Protein AF-A0A967LX65-F1 (afdb_monomer)

Structure (mmCIF, N/CA/C/O backbone):
data_AF-A0A967LX65-F1
#
_entry.id   AF-A0A967LX65-F1
#
loop_
_atom_site.group_PDB
_atom_site.id
_atom_site.type_symbol
_atom_site.label_atom_id
_atom_site.label_alt_id
_atom_site.label_comp_id
_atom_site.label_asym_id
_atom_site.label_entity_id
_atom_site.label_seq_id
_atom_site.pdbx_PDB_ins_code
_atom_site.Cartn_x
_atom_site.Cartn_y
_atom_site.Cartn_z
_atom_site.occupancy
_atom_site.B_iso_or_equiv
_atom_site.auth_seq_id
_atom_site.auth_comp_id
_atom_site.auth_asym_id
_atom_site.auth_atom_id
_atom_site.pdbx_PDB_model_num
ATOM 1 N N . THR A 1 1 ? 10.937 6.904 -36.378 1.00 57.66 1 THR A N 1
ATOM 2 C CA . THR A 1 1 ? 11.010 5.973 -35.237 1.00 57.66 1 THR A CA 1
ATOM 3 C C . THR A 1 1 ? 11.243 4.592 -35.809 1.00 57.66 1 THR A C 1
ATOM 5 O O . THR A 1 1 ? 10.641 4.292 -36.833 1.00 57.66 1 THR A O 1
ATOM 8 N N . GLY A 1 2 ? 12.207 3.840 -35.273 1.00 68.00 2 GLY A N 1
ATOM 9 C CA . GLY A 1 2 ? 12.427 2.443 -35.669 1.00 68.00 2 GLY A CA 1
ATOM 10 C C . GLY A 1 2 ? 11.406 1.526 -34.999 1.00 68.00 2 GLY A C 1
ATOM 11 O O . GLY A 1 2 ? 10.726 1.961 -34.068 1.00 68.00 2 GLY A O 1
ATOM 12 N N . ASP A 1 3 ? 11.298 0.292 -35.482 1.00 84.56 3 ASP A N 1
ATOM 13 C CA . ASP A 1 3 ? 10.489 -0.738 -34.831 1.00 84.56 3 ASP A CA 1
ATOM 14 C C . ASP A 1 3 ? 11.077 -1.082 -33.449 1.00 84.56 3 ASP A C 1
ATOM 16 O O . ASP A 1 3 ? 12.290 -0.975 -33.238 1.00 84.56 3 ASP A O 1
ATOM 20 N N . ILE A 1 4 ? 10.205 -1.432 -32.500 1.00 89.38 4 ILE A N 1
ATOM 21 C CA . ILE A 1 4 ? 10.594 -1.889 -31.158 1.00 89.38 4 ILE A CA 1
ATOM 22 C C . ILE A 1 4 ? 10.761 -3.406 -31.209 1.00 89.38 4 ILE A C 1
ATOM 24 O O . ILE A 1 4 ? 9.853 -4.104 -31.659 1.00 89.38 4 ILE A O 1
ATOM 28 N N . ASP A 1 5 ? 11.892 -3.891 -30.704 1.00 92.25 5 ASP A N 1
ATOM 29 C CA . ASP A 1 5 ? 12.236 -5.311 -30.665 1.00 92.25 5 ASP A CA 1
ATOM 30 C C . ASP A 1 5 ? 12.022 -5.914 -29.265 1.00 92.25 5 ASP A C 1
ATOM 32 O O . ASP A 1 5 ? 11.616 -7.071 -29.154 1.00 92.25 5 ASP A O 1
ATOM 36 N N . THR A 1 6 ? 12.274 -5.150 -28.193 1.00 96.06 6 THR A N 1
ATOM 37 C CA . THR A 1 6 ? 12.153 -5.633 -26.807 1.00 96.06 6 THR A CA 1
ATOM 38 C C . THR A 1 6 ? 11.578 -4.594 -25.842 1.00 96.06 6 THR A C 1
ATOM 40 O O . THR A 1 6 ? 11.711 -3.381 -26.037 1.00 96.06 6 THR A O 1
ATOM 43 N N . TRP A 1 7 ? 10.974 -5.105 -24.767 1.00 98.06 7 TRP A N 1
ATOM 44 C CA . TRP A 1 7 ? 10.523 -4.367 -23.588 1.00 98.06 7 TRP A CA 1
ATOM 45 C C . TRP A 1 7 ? 11.267 -4.896 -22.366 1.00 98.06 7 TRP A C 1
ATOM 47 O O . TRP A 1 7 ? 11.609 -6.074 -22.325 1.00 98.06 7 TRP A O 1
ATOM 57 N N . SER A 1 8 ? 11.513 -4.024 -21.399 1.00 98.12 8 SER A N 1
ATOM 58 C CA . SER A 1 8 ? 12.135 -4.334 -20.117 1.00 98.12 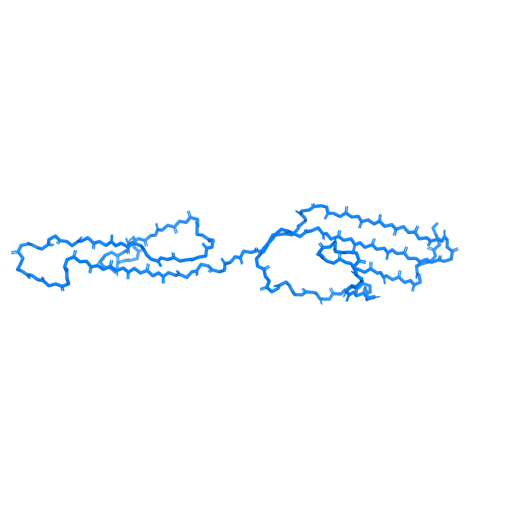8 SER A CA 1
ATOM 59 C C . SER A 1 8 ? 11.443 -3.486 -19.058 1.00 98.12 8 SER A C 1
ATOM 61 O O . SER A 1 8 ? 11.551 -2.257 -19.069 1.00 98.12 8 SER A O 1
ATOM 63 N N . TRP A 1 9 ? 10.642 -4.136 -18.225 1.00 98.44 9 TRP A N 1
ATOM 64 C CA . TRP A 1 9 ? 9.883 -3.517 -17.147 1.00 98.44 9 TRP A CA 1
ATOM 65 C C . TRP A 1 9 ? 10.593 -3.724 -15.820 1.00 98.44 9 TRP A C 1
ATOM 67 O O . TRP A 1 9 ? 11.064 -4.823 -15.553 1.00 98.44 9 TRP A O 1
ATOM 77 N N . ASP A 1 10 ? 10.593 -2.687 -14.995 1.00 98.31 10 ASP A N 1
ATOM 78 C CA . ASP A 1 10 ? 11.021 -2.704 -13.597 1.00 98.31 10 ASP A CA 1
ATOM 79 C C . ASP A 1 10 ? 9.929 -1.953 -12.808 1.00 98.31 10 ASP A C 1
ATOM 81 O O . ASP A 1 10 ? 9.704 -0.752 -13.007 1.00 98.31 10 ASP A O 1
ATOM 85 N N . PHE A 1 11 ? 9.139 -2.692 -12.029 1.00 98.12 11 PHE A N 1
ATOM 86 C CA . PHE A 1 11 ? 7.895 -2.224 -11.414 1.00 98.12 11 PHE A CA 1
ATOM 87 C C . PHE A 1 11 ? 8.081 -1.588 -10.041 1.00 98.12 11 PHE A C 1
ATOM 89 O O . PHE A 1 11 ? 7.123 -0.988 -9.534 1.00 98.12 11 PHE A O 1
ATOM 96 N N . ASP A 1 12 ? 9.260 -1.724 -9.442 1.00 96.88 12 ASP A N 1
ATOM 97 C CA . ASP A 1 12 ? 9.619 -1.125 -8.157 1.00 96.88 12 ASP A CA 1
ATOM 98 C C . ASP A 1 12 ? 10.893 -0.260 -8.202 1.00 96.88 12 ASP A C 1
ATOM 100 O O . ASP A 1 12 ? 11.244 0.379 -7.205 1.00 96.88 12 ASP A O 1
ATOM 104 N N . ASN A 1 13 ? 11.490 -0.116 -9.386 1.00 96.56 13 ASN A N 1
ATOM 105 C CA . ASN A 1 13 ? 12.670 0.684 -9.690 1.00 96.56 13 ASN A CA 1
ATOM 106 C C . ASN A 1 13 ? 13.880 0.277 -8.833 1.00 96.56 13 ASN A C 1
ATOM 108 O O . ASN A 1 13 ? 14.644 1.135 -8.367 1.00 96.56 13 ASN A O 1
ATOM 112 N N . ASP A 1 14 ? 14.046 -1.026 -8.609 1.00 95.94 14 ASP A N 1
ATOM 113 C CA . ASP A 1 14 ? 15.180 -1.595 -7.883 1.00 95.94 14 ASP A CA 1
ATOM 114 C C . ASP A 1 14 ? 16.402 -1.865 -8.788 1.00 95.94 14 ASP A C 1
ATOM 116 O O . ASP A 1 14 ? 17.503 -2.155 -8.302 1.00 95.94 14 ASP A O 1
ATOM 120 N N . GLY A 1 15 ? 16.244 -1.658 -10.100 1.00 94.12 15 GLY A N 1
ATOM 121 C CA . GLY A 1 15 ? 17.274 -1.856 -11.112 1.00 94.12 15 GLY A CA 1
ATOM 122 C C . GLY A 1 15 ? 17.336 -3.284 -11.655 1.00 94.12 15 GLY A C 1
ATOM 123 O O . GLY A 1 15 ? 18.244 -3.582 -12.441 1.00 94.12 15 GLY A O 1
ATOM 124 N N . THR A 1 16 ? 16.410 -4.157 -11.259 1.00 96.00 16 THR A N 1
ATOM 125 C CA . THR A 1 16 ? 16.212 -5.484 -11.838 1.00 96.00 16 THR A CA 1
ATOM 126 C C . THR A 1 16 ? 15.000 -5.520 -12.767 1.00 96.00 16 THR A C 1
ATOM 128 O O . THR A 1 16 ? 13.991 -4.864 -12.561 1.00 96.00 16 THR A O 1
ATOM 131 N N . GLU A 1 17 ? 15.124 -6.276 -13.858 1.00 97.50 17 GLU A N 1
ATOM 132 C CA . GLU A 1 17 ? 14.029 -6.467 -14.810 1.00 97.50 17 GLU A CA 1
ATOM 133 C C . GLU A 1 17 ? 13.031 -7.500 -14.272 1.00 97.50 17 GLU A C 1
ATOM 135 O O . GLU A 1 17 ? 13.397 -8.647 -14.008 1.00 97.50 17 GLU A O 1
ATOM 140 N N . ASP A 1 18 ? 11.763 -7.107 -14.194 1.00 98.00 18 ASP A N 1
ATOM 141 C CA . ASP A 1 18 ? 10.637 -7.944 -13.784 1.00 98.00 18 ASP A CA 1
ATOM 142 C C . ASP A 1 18 ? 9.932 -8.626 -14.962 1.00 98.00 18 ASP A C 1
ATOM 144 O O . ASP A 1 18 ? 9.383 -9.723 -14.821 1.00 98.00 18 ASP A O 1
ATOM 148 N N . SER A 1 19 ? 9.877 -7.977 -16.133 1.00 98.12 19 SER A N 1
ATOM 149 C CA . SER A 1 19 ? 9.187 -8.531 -17.305 1.00 98.12 19 SER A CA 1
ATOM 150 C C . SER A 1 19 ? 9.711 -8.009 -18.638 1.00 98.12 19 SER A C 1
ATOM 152 O O . SER A 1 19 ? 10.120 -6.858 -18.765 1.00 98.12 19 SER A O 1
ATOM 154 N N . THR A 1 20 ? 9.603 -8.854 -19.666 1.00 97.88 20 THR A N 1
ATOM 155 C CA . THR A 1 20 ? 9.909 -8.524 -21.068 1.00 97.88 20 THR A CA 1
ATOM 156 C C . THR A 1 20 ? 8.678 -8.504 -21.976 1.00 97.88 20 THR A C 1
ATOM 158 O O .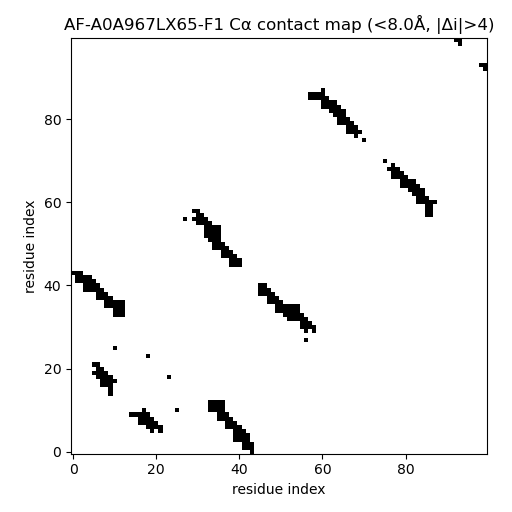 THR A 1 20 ? 8.782 -8.294 -23.187 1.00 97.88 20 THR A O 1
ATOM 161 N N . GLU A 1 21 ? 7.486 -8.724 -21.414 1.00 98.06 21 GLU A N 1
ATOM 162 C CA . GLU A 1 21 ? 6.241 -8.667 -22.174 1.00 98.06 21 GLU A CA 1
ATOM 163 C C . GLU A 1 21 ? 5.915 -7.221 -22.565 1.00 98.06 21 GLU A C 1
ATOM 165 O O . GLU A 1 21 ? 6.136 -6.279 -21.807 1.00 98.06 21 GLU A O 1
ATOM 170 N N . GLN A 1 22 ? 5.315 -7.026 -23.740 1.00 96.44 22 GLN A N 1
ATOM 171 C CA . GLN A 1 22 ? 4.846 -5.697 -24.142 1.00 96.44 22 GLN A CA 1
ATOM 172 C C . GLN A 1 22 ? 3.746 -5.164 -23.205 1.00 96.44 22 GLN A C 1
ATOM 174 O O . GLN A 1 22 ? 3.707 -3.969 -22.925 1.00 96.44 22 GLN A O 1
ATOM 179 N N . ASN A 1 23 ? 2.851 -6.046 -22.743 1.00 96.69 23 ASN A N 1
ATOM 180 C CA . ASN A 1 23 ? 1.712 -5.718 -21.880 1.00 96.69 23 ASN A CA 1
ATOM 181 C C . ASN A 1 23 ? 1.656 -6.696 -20.688 1.00 96.69 23 ASN A C 1
ATOM 183 O O . ASN A 1 23 ? 0.841 -7.620 -20.705 1.00 96.69 23 ASN A O 1
ATOM 187 N N . PRO A 1 24 ? 2.542 -6.537 -19.696 1.00 97.56 24 PRO A N 1
ATOM 188 C CA . PRO A 1 24 ? 2.663 -7.461 -18.575 1.00 97.56 24 PRO A CA 1
ATOM 189 C C . PRO A 1 24 ? 1.517 -7.332 -17.567 1.00 97.56 24 PRO A C 1
ATOM 191 O O . PRO A 1 24 ? 0.929 -6.262 -17.392 1.00 97.56 24 PRO A O 1
ATOM 194 N N . LEU A 1 25 ? 1.253 -8.419 -16.842 1.00 96.88 25 LEU A 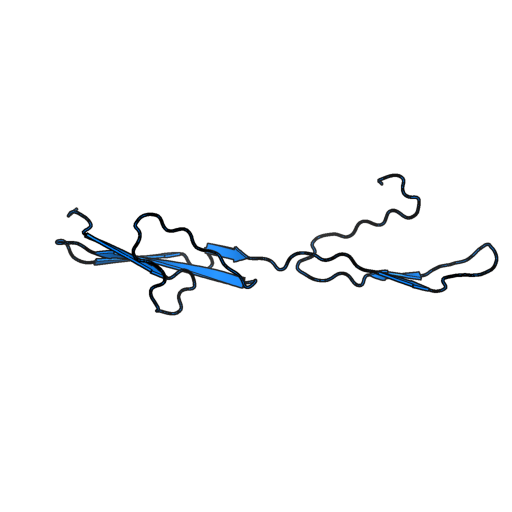N 1
ATOM 195 C CA . LEU A 1 25 ? 0.478 -8.413 -15.601 1.00 96.88 25 LEU A CA 1
ATOM 196 C C . LEU A 1 25 ? 1.443 -8.536 -14.413 1.00 96.88 25 LEU A C 1
ATOM 198 O O . LEU A 1 25 ? 2.123 -9.550 -14.288 1.00 96.88 25 LEU A O 1
ATOM 202 N N . TYR A 1 26 ? 1.465 -7.540 -13.525 1.00 96.62 26 TYR A N 1
ATOM 203 C CA . TYR A 1 26 ? 2.287 -7.542 -12.309 1.00 96.62 26 TYR A CA 1
ATOM 204 C C . TYR A 1 26 ? 1.421 -7.400 -11.054 1.00 96.62 26 TYR A C 1
ATOM 206 O O . TYR A 1 26 ? 0.410 -6.698 -11.071 1.00 96.62 26 TYR A O 1
ATOM 214 N N . THR A 1 27 ? 1.791 -8.087 -9.971 1.00 96.75 27 THR A N 1
ATOM 215 C CA . THR A 1 27 ? 1.052 -8.069 -8.698 1.00 96.75 27 THR A CA 1
ATOM 216 C C . THR A 1 27 ? 1.967 -7.636 -7.561 1.00 96.75 27 THR A C 1
ATOM 218 O O . THR A 1 27 ? 2.862 -8.377 -7.168 1.00 96.75 27 THR A O 1
ATOM 221 N N . TYR A 1 28 ? 1.692 -6.464 -6.992 1.00 96.50 28 TYR A N 1
ATOM 222 C CA . TYR A 1 28 ? 2.349 -5.985 -5.780 1.00 96.50 28 TYR A CA 1
ATOM 223 C C . TYR A 1 28 ? 1.775 -6.695 -4.549 1.00 96.50 28 TYR A C 1
ATOM 225 O O . TYR A 1 28 ? 0.567 -6.658 -4.314 1.00 96.50 28 TYR A O 1
ATOM 233 N N . THR A 1 29 ? 2.629 -7.342 -3.758 1.00 94.50 29 THR A N 1
ATOM 234 C CA . THR A 1 29 ? 2.212 -8.075 -2.546 1.00 94.50 29 THR A CA 1
ATOM 235 C C . THR A 1 29 ? 2.438 -7.305 -1.253 1.00 94.50 29 THR A C 1
ATOM 237 O O . THR A 1 29 ? 1.955 -7.724 -0.205 1.00 94.50 29 THR A O 1
ATOM 240 N N . THR A 1 30 ? 3.192 -6.210 -1.313 1.00 94.75 30 THR A N 1
ATOM 241 C CA . THR A 1 30 ? 3.574 -5.419 -0.145 1.00 94.75 30 THR A CA 1
ATOM 242 C C . THR A 1 30 ? 2.971 -4.021 -0.278 1.00 94.75 30 THR A C 1
ATOM 244 O O . THR A 1 30 ? 3.005 -3.455 -1.370 1.00 94.75 30 THR A O 1
ATOM 247 N N . PRO A 1 31 ? 2.406 -3.448 0.796 1.00 95.81 31 PRO A N 1
ATOM 248 C CA . PRO A 1 31 ? 2.018 -2.046 0.802 1.00 95.81 31 PRO A CA 1
ATOM 249 C C . PRO A 1 31 ? 3.227 -1.135 0.586 1.00 95.81 31 PRO A C 1
ATOM 251 O O . PRO A 1 31 ? 4.314 -1.384 1.113 1.00 95.81 31 PRO A O 1
ATOM 254 N N . GLY A 1 32 ? 3.044 -0.070 -0.184 1.00 96.25 32 GLY A N 1
ATOM 255 C CA . GLY A 1 32 ? 4.128 0.832 -0.535 1.00 96.25 32 GLY A CA 1
ATOM 256 C C . GLY A 1 32 ? 3.790 1.783 -1.672 1.00 96.25 32 GLY A C 1
ATOM 257 O O . GLY A 1 32 ? 2.737 1.702 -2.305 1.00 96.25 32 GLY A O 1
ATOM 258 N N . VAL A 1 33 ? 4.721 2.697 -1.922 1.00 97.44 33 VAL A N 1
ATOM 259 C CA . VAL A 1 33 ? 4.701 3.594 -3.075 1.00 97.44 33 VAL A CA 1
ATOM 260 C C . VAL A 1 33 ? 5.776 3.122 -4.044 1.00 97.44 33 VAL A C 1
ATOM 262 O O . VAL A 1 33 ? 6.925 2.942 -3.647 1.00 97.44 33 VAL A O 1
ATOM 265 N N . TYR A 1 34 ? 5.393 2.908 -5.298 1.00 97.81 34 TYR A N 1
ATOM 266 C CA . TYR A 1 34 ? 6.235 2.281 -6.308 1.00 97.81 34 TYR A CA 1
ATOM 267 C C . TYR A 1 34 ? 6.509 3.229 -7.472 1.00 97.81 34 TYR A C 1
ATOM 269 O O . TYR A 1 34 ? 5.598 3.849 -8.031 1.00 97.81 34 TYR A O 1
ATOM 277 N N . THR A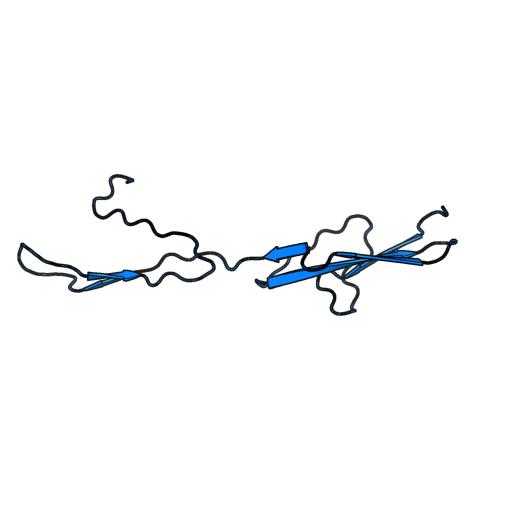 1 35 ? 7.783 3.308 -7.850 1.00 98.25 35 THR A N 1
ATOM 278 C CA . THR A 1 35 ? 8.240 3.931 -9.094 1.00 98.25 35 THR A CA 1
ATOM 279 C C . THR A 1 35 ? 8.328 2.846 -10.157 1.00 98.25 35 THR A C 1
ATOM 281 O O . THR A 1 35 ? 8.872 1.785 -9.890 1.00 98.25 35 THR A O 1
ATOM 284 N N . VAL A 1 36 ? 7.802 3.107 -11.353 1.00 98.19 36 VAL A N 1
ATOM 285 C CA . VAL A 1 36 ? 7.791 2.128 -12.452 1.00 98.19 36 VAL A CA 1
ATOM 286 C C . VAL A 1 36 ? 8.644 2.648 -13.596 1.00 98.19 36 VAL A C 1
ATOM 288 O O . VAL A 1 36 ? 8.468 3.796 -14.018 1.00 98.19 36 VAL A O 1
ATOM 291 N N . SER A 1 37 ? 9.521 1.808 -14.135 1.00 98.25 37 SER A N 1
ATOM 292 C CA . SER A 1 37 ? 10.295 2.105 -15.332 1.00 98.25 37 SER A CA 1
ATOM 293 C C . SER A 1 37 ? 10.033 1.098 -16.455 1.00 98.25 37 SER A C 1
ATOM 295 O O . SER A 1 37 ? 9.799 -0.089 -16.233 1.00 98.25 37 SER A O 1
ATOM 297 N N . LEU A 1 38 ? 10.021 1.606 -17.686 1.00 98.31 38 LEU A N 1
ATOM 298 C CA . LEU A 1 38 ? 9.967 0.815 -18.908 1.00 98.31 38 LEU A CA 1
ATOM 299 C C . LEU A 1 38 ? 11.114 1.247 -19.806 1.00 98.31 38 LEU A C 1
ATOM 301 O O . LEU A 1 38 ? 11.164 2.403 -20.231 1.00 98.31 38 LEU A O 1
ATOM 305 N N . THR A 1 39 ? 11.969 0.300 -20.161 1.00 98.00 39 THR A N 1
ATOM 306 C CA . THR A 1 39 ? 12.956 0.456 -21.223 1.00 98.00 39 THR A CA 1
ATOM 307 C C . THR A 1 39 ? 12.485 -0.278 -22.472 1.00 98.00 39 THR A C 1
ATOM 309 O O . THR A 1 39 ? 12.171 -1.466 -22.433 1.00 98.00 39 THR A O 1
ATOM 312 N N . VAL A 1 40 ? 12.441 0.424 -23.602 1.00 97.44 40 VAL A N 1
ATOM 313 C CA . VAL A 1 40 ? 12.189 -0.169 -24.922 1.00 97.44 40 VAL A CA 1
ATOM 314 C C . VAL A 1 40 ? 13.469 -0.131 -25.737 1.00 97.44 40 VAL A C 1
ATOM 316 O O . VAL A 1 40 ? 14.195 0.860 -25.695 1.00 97.44 40 VAL A O 1
ATOM 319 N N . SER A 1 41 ? 13.757 -1.195 -26.481 1.00 96.00 41 SER A N 1
ATOM 320 C CA . SER A 1 41 ? 14.918 -1.244 -27.377 1.00 96.00 41 SER A CA 1
ATOM 321 C C . SER A 1 41 ? 14.529 -1.739 -28.762 1.00 96.00 41 SER A C 1
ATOM 323 O O . SER A 1 41 ? 13.635 -2.568 -28.911 1.00 96.00 41 SER A O 1
ATOM 325 N N . GLY A 1 42 ? 15.217 -1.236 -29.781 1.00 94.75 42 GLY A N 1
ATOM 326 C CA . GLY A 1 42 ? 15.127 -1.738 -31.147 1.00 94.75 42 GLY A CA 1
ATOM 327 C C . GLY A 1 42 ? 16.315 -1.302 -31.998 1.00 94.75 42 GLY A C 1
ATOM 328 O O . GLY A 1 42 ? 17.287 -0.733 -31.497 1.00 94.75 42 GLY A O 1
ATOM 329 N N . LEU A 1 43 ? 16.233 -1.502 -33.314 1.00 91.94 43 LEU A N 1
ATOM 330 C CA . LEU A 1 43 ? 17.298 -1.120 -34.261 1.00 91.94 43 LEU A CA 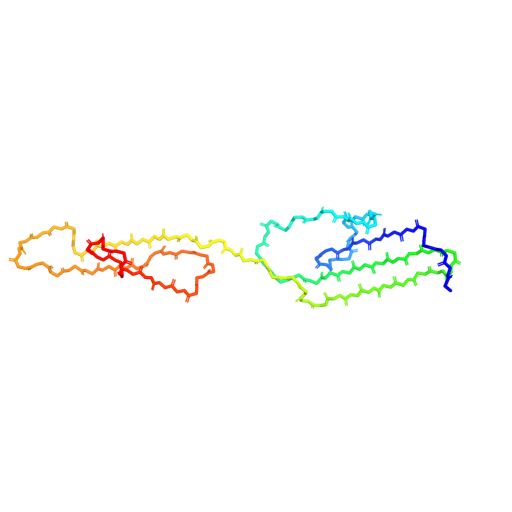1
ATOM 331 C C . LEU A 1 43 ? 17.715 0.361 -34.184 1.00 91.94 43 LEU A C 1
ATOM 333 O O . LEU A 1 43 ? 18.824 0.719 -34.580 1.00 91.94 43 LEU A O 1
ATOM 337 N N . GLY A 1 44 ? 16.824 1.229 -33.698 1.00 91.25 44 GLY A N 1
ATOM 338 C CA . GLY A 1 44 ? 17.084 2.656 -33.497 1.00 91.25 44 GLY A CA 1
ATOM 339 C C . GLY A 1 44 ? 17.797 3.013 -32.186 1.00 91.25 44 GLY A C 1
ATOM 340 O O . GLY A 1 44 ? 18.068 4.193 -31.976 1.00 91.25 44 GLY A O 1
ATOM 341 N N . GLY A 1 45 ? 18.087 2.036 -31.322 1.00 93.19 45 GLY A N 1
ATOM 342 C CA . GLY A 1 45 ? 18.611 2.234 -29.970 1.00 93.19 45 GLY A CA 1
ATOM 343 C C . GLY A 1 45 ? 17.583 1.909 -28.885 1.00 93.19 45 GLY A C 1
ATOM 344 O O . GLY A 1 45 ? 16.587 1.232 -29.142 1.00 93.19 45 GLY A O 1
ATOM 345 N N . SER A 1 46 ? 17.840 2.395 -27.672 1.00 95.25 46 SER A N 1
ATOM 346 C CA . SER A 1 46 ? 16.998 2.188 -26.493 1.00 95.25 46 SER A CA 1
ATOM 347 C C . SER A 1 46 ? 16.571 3.512 -25.867 1.00 95.25 46 SER A C 1
ATOM 349 O O . SER A 1 46 ? 17.327 4.484 -25.912 1.00 95.25 46 SER A O 1
ATOM 351 N N . ASP A 1 47 ? 15.398 3.529 -25.246 1.00 97.00 47 ASP A N 1
ATOM 352 C CA . ASP A 1 47 ? 14.906 4.652 -24.445 1.00 97.00 47 ASP A CA 1
ATOM 353 C C . ASP A 1 47 ? 14.188 4.140 -23.193 1.00 97.00 47 ASP A C 1
ATOM 355 O O . ASP A 1 47 ? 13.576 3.068 -23.225 1.00 97.00 47 ASP A O 1
ATOM 359 N N . THR A 1 48 ? 14.255 4.910 -22.108 1.00 97.69 48 THR A N 1
ATOM 360 C CA . THR A 1 48 ? 13.675 4.549 -20.810 1.00 97.69 48 THR A CA 1
ATOM 361 C C . THR A 1 48 ? 12.730 5.638 -20.337 1.00 97.69 48 THR A C 1
ATOM 363 O O . THR A 1 48 ? 13.098 6.808 -20.240 1.00 97.69 48 THR A O 1
ATOM 366 N N . ASN A 1 49 ? 11.515 5.237 -19.978 1.00 98.25 49 ASN A N 1
ATOM 367 C CA . ASN A 1 49 ? 10.549 6.100 -19.321 1.00 98.25 49 ASN A CA 1
ATOM 368 C C . ASN A 1 49 ? 10.347 5.648 -17.875 1.00 98.25 49 ASN A C 1
ATOM 370 O O . ASN A 1 49 ? 9.950 4.509 -17.638 1.00 98.25 49 ASN A O 1
ATOM 374 N N . THR A 1 50 ? 10.552 6.562 -16.930 1.00 98.19 50 THR A N 1
ATOM 375 C CA . THR A 1 50 ? 10.376 6.314 -15.496 1.00 98.19 50 THR A CA 1
ATOM 376 C C . THR A 1 50 ? 9.268 7.204 -14.951 1.00 98.19 50 THR A C 1
ATOM 378 O O . THR A 1 50 ? 9.295 8.424 -15.118 1.00 98.19 50 THR A O 1
ATOM 381 N N . LYS A 1 51 ? 8.298 6.597 -14.266 1.00 98.25 51 LYS A N 1
ATOM 382 C CA . LYS A 1 51 ? 7.239 7.295 -13.536 1.00 98.25 51 LYS A CA 1
ATOM 383 C C . LYS A 1 51 ? 7.453 7.135 -12.038 1.00 98.25 51 LYS A C 1
ATOM 385 O O . LYS A 1 51 ? 7.207 6.065 -11.485 1.00 98.25 51 LYS A O 1
ATOM 390 N N . THR A 1 52 ? 7.900 8.211 -11.404 1.00 97.88 52 THR A N 1
ATOM 391 C CA . THR A 1 52 ? 8.123 8.281 -9.956 1.00 97.88 52 THR A CA 1
ATOM 392 C C . THR A 1 52 ? 6.807 8.253 -9.188 1.00 97.88 52 THR A C 1
ATOM 394 O O . THR A 1 52 ? 5.859 8.924 -9.596 1.00 97.88 52 THR A O 1
ATOM 397 N N . ASP A 1 53 ? 6.771 7.483 -8.097 1.00 97.00 53 ASP A N 1
ATOM 398 C CA . ASP A 1 53 ? 5.636 7.362 -7.168 1.00 97.00 53 ASP A CA 1
ATOM 399 C C . ASP A 1 53 ? 4.293 7.116 -7.876 1.00 97.00 53 ASP A C 1
ATOM 401 O O . ASP A 1 53 ? 3.258 7.698 -7.551 1.00 97.00 53 ASP A O 1
ATOM 405 N N . TYR A 1 54 ? 4.324 6.281 -8.916 1.00 97.38 54 TYR A N 1
ATOM 406 C CA . TYR A 1 54 ? 3.208 6.117 -9.839 1.00 97.38 54 TYR A CA 1
ATOM 407 C C . TYR A 1 54 ? 2.071 5.271 -9.268 1.00 97.38 54 TYR A C 1
ATOM 409 O O . TYR A 1 54 ? 0.909 5.498 -9.606 1.00 97.38 54 TYR A O 1
ATOM 417 N N . MET A 1 55 ? 2.405 4.298 -8.422 1.00 95.62 55 MET A N 1
ATOM 418 C CA . MET A 1 55 ? 1.448 3.382 -7.811 1.00 95.62 55 MET A CA 1
ATOM 419 C C . MET A 1 55 ? 1.542 3.453 -6.292 1.00 95.62 55 MET A C 1
ATOM 421 O O . MET A 1 55 ? 2.634 3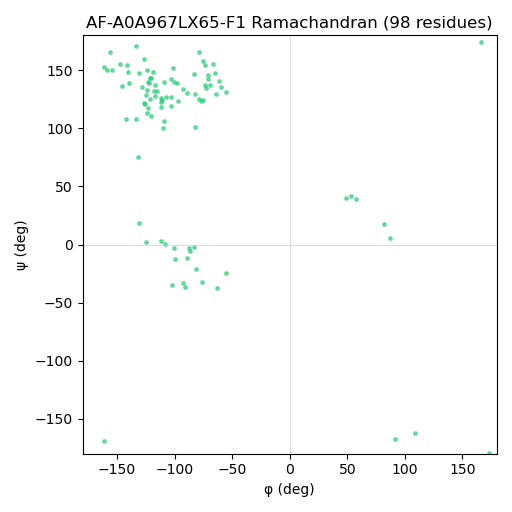.505 -5.732 1.00 95.62 55 MET A O 1
ATOM 425 N N . THR A 1 56 ? 0.392 3.407 -5.623 1.00 96.50 56 THR A N 1
ATOM 426 C CA . THR A 1 56 ? 0.300 3.253 -4.168 1.00 96.50 56 THR A CA 1
ATOM 427 C C . THR A 1 56 ? -0.512 2.006 -3.860 1.00 96.50 56 THR A C 1
ATOM 429 O O . THR A 1 56 ? -1.628 1.844 -4.354 1.00 96.50 56 THR A O 1
ATOM 432 N N . VAL A 1 57 ? 0.074 1.117 -3.069 1.00 96.44 57 VAL A N 1
ATOM 433 C CA . VAL A 1 57 ? -0.530 -0.126 -2.594 1.00 96.44 57 VAL A CA 1
ATOM 434 C C . VAL A 1 57 ? -0.734 0.024 -1.097 1.00 96.44 57 VAL A C 1
ATOM 436 O O . VAL A 1 57 ? 0.210 0.350 -0.381 1.00 96.44 57 VAL A O 1
ATOM 439 N N . TYR A 1 58 ? -1.962 -0.196 -0.646 1.00 95.75 58 TYR A N 1
ATOM 440 C CA . TYR A 1 58 ? -2.368 -0.001 0.742 1.00 95.75 58 TYR A CA 1
ATOM 441 C C . TYR A 1 58 ? -2.445 -1.329 1.488 1.00 95.75 58 TYR A C 1
ATOM 443 O O . TYR A 1 58 ? -2.722 -2.374 0.891 1.00 95.75 58 TYR A O 1
ATOM 451 N N . ASP A 1 59 ? -2.231 -1.275 2.796 1.00 94.88 59 ASP A N 1
ATOM 452 C CA . ASP A 1 59 ? -2.509 -2.382 3.698 1.00 94.88 59 ASP A CA 1
ATOM 453 C C . ASP A 1 59 ? -4.028 -2.481 3.911 1.00 94.88 59 ASP A C 1
ATOM 455 O O . ASP A 1 59 ? -4.657 -1.487 4.298 1.00 94.88 59 ASP A O 1
ATOM 459 N N . PRO A 1 60 ? -4.664 -3.636 3.646 1.00 92.31 60 PRO A N 1
ATOM 460 C CA . PRO A 1 60 ? -6.095 -3.790 3.861 1.00 92.31 60 PRO A CA 1
ATOM 461 C C . PRO A 1 60 ? -6.502 -3.447 5.297 1.00 92.31 60 PRO A C 1
ATOM 463 O O . PRO A 1 60 ? -5.956 -3.977 6.264 1.00 92.31 60 PRO A O 1
ATOM 466 N N . ALA A 1 61 ? -7.536 -2.615 5.428 1.00 95.00 61 ALA A N 1
ATOM 467 C CA . ALA A 1 61 ? -8.138 -2.320 6.717 1.00 95.00 61 ALA A CA 1
ATOM 468 C C . ALA A 1 61 ? -8.775 -3.581 7.328 1.00 95.00 61 ALA A C 1
ATOM 470 O O . ALA A 1 61 ? -9.591 -4.261 6.697 1.00 95.00 61 ALA A O 1
ATOM 471 N N . VAL A 1 62 ? -8.439 -3.868 8.585 1.00 95.12 62 VAL A N 1
ATOM 472 C CA . VAL A 1 62 ? -9.011 -4.964 9.375 1.00 95.12 62 VAL A CA 1
ATOM 473 C C . VAL A 1 62 ? -9.671 -4.370 10.611 1.00 95.12 62 VAL A C 1
ATOM 475 O O . VAL A 1 62 ? -8.991 -3.879 11.509 1.00 95.12 62 VAL A O 1
ATOM 478 N N . ALA A 1 63 ? -11.003 -4.420 10.660 1.00 95.56 63 ALA A N 1
ATOM 479 C CA . ALA A 1 63 ? -11.778 -3.889 11.777 1.00 95.56 63 ALA A CA 1
ATOM 480 C C . ALA A 1 63 ? -11.646 -4.771 13.030 1.00 95.56 63 ALA A C 1
ATOM 482 O O . ALA A 1 63 ? -11.763 -5.996 12.958 1.00 95.56 63 ALA A O 1
ATOM 483 N N . SER A 1 64 ? -11.434 -4.151 14.189 1.00 96.75 64 SER A N 1
ATOM 484 C CA . SER A 1 64 ? -11.317 -4.841 15.477 1.00 96.75 64 SER A CA 1
ATOM 485 C C . SER A 1 64 ? -11.594 -3.873 16.624 1.00 96.75 64 SER A C 1
ATOM 487 O O . SER A 1 64 ? -11.343 -2.678 16.511 1.00 96.75 64 SER A O 1
ATOM 489 N N . PHE A 1 65 ? -12.125 -4.370 17.741 1.00 97.12 65 PHE A N 1
ATOM 490 C CA . PHE A 1 65 ? -12.348 -3.557 18.932 1.00 97.12 65 PHE A CA 1
ATOM 491 C C . PHE A 1 65 ? -12.397 -4.386 20.213 1.00 97.12 65 PHE A C 1
ATOM 493 O O . PHE A 1 65 ? -12.571 -5.605 20.202 1.00 97.12 65 PHE A O 1
ATOM 500 N N . THR A 1 66 ? -12.293 -3.694 21.343 1.00 98.00 66 THR A N 1
ATOM 501 C CA . THR A 1 66 ? -12.560 -4.243 22.677 1.00 98.00 66 THR A CA 1
ATOM 502 C C . THR A 1 66 ? -13.563 -3.365 23.421 1.00 98.00 66 THR A C 1
ATOM 504 O O . THR A 1 66 ? -13.760 -2.203 23.070 1.00 98.00 66 THR A O 1
ATOM 507 N N . ALA A 1 67 ? -14.214 -3.916 24.447 1.00 97.88 67 ALA A N 1
ATOM 508 C CA . ALA A 1 67 ? -15.185 -3.193 25.262 1.00 97.88 67 ALA A CA 1
ATOM 509 C C . ALA A 1 67 ? -15.023 -3.549 26.743 1.00 97.88 67 ALA A C 1
ATOM 511 O O . ALA A 1 67 ? -14.807 -4.714 27.087 1.00 97.88 67 ALA A O 1
ATOM 512 N N . THR A 1 68 ? -15.129 -2.558 27.632 1.00 97.69 68 THR A N 1
ATOM 513 C CA . THR A 1 68 ? -15.059 -2.772 29.087 1.00 97.69 68 THR A CA 1
ATOM 514 C C . THR A 1 68 ? -15.980 -1.815 29.860 1.00 97.69 68 THR A C 1
ATOM 516 O O . THR A 1 68 ? -15.985 -0.621 29.562 1.00 97.69 68 THR A O 1
ATOM 519 N N . PRO A 1 69 ? -16.735 -2.286 30.875 1.00 97.25 69 PRO A N 1
ATOM 520 C CA . PRO A 1 69 ? -16.960 -3.685 31.256 1.00 97.25 69 PRO A CA 1
ATOM 521 C C . PRO A 1 69 ? -17.935 -4.406 30.305 1.00 97.25 69 PRO A C 1
ATOM 523 O O . PRO A 1 69 ? -18.767 -3.779 29.662 1.00 97.25 69 PRO A O 1
ATOM 526 N N . LEU A 1 70 ? -17.875 -5.741 30.265 1.00 97.06 70 LEU A N 1
ATOM 527 C CA . LEU A 1 70 ? -18.779 -6.572 29.447 1.00 97.06 70 LEU A CA 1
ATOM 528 C C . LEU A 1 70 ? -20.098 -6.941 30.156 1.00 97.06 70 LEU A C 1
ATOM 530 O O . LEU A 1 70 ? -20.952 -7.607 29.577 1.00 97.06 70 LEU A O 1
ATOM 534 N N . SER A 1 71 ? -20.266 -6.549 31.422 1.00 96.88 71 SER A N 1
ATOM 535 C CA . SER A 1 71 ? -21.462 -6.839 32.221 1.00 96.88 71 SER A CA 1
ATOM 536 C C . SER A 1 71 ? -21.574 -5.908 33.429 1.00 96.88 71 SER A C 1
ATOM 538 O O . SER A 1 71 ? -20.555 -5.480 33.971 1.00 96.88 71 SER A O 1
ATOM 540 N N . GLY A 1 72 ? -22.796 -5.664 33.903 1.00 97.00 72 GLY A N 1
ATO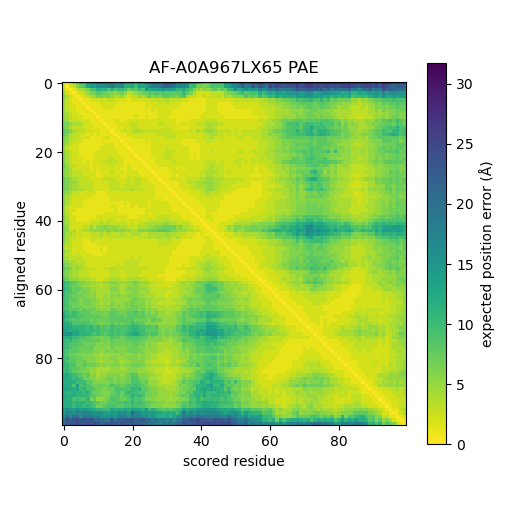M 541 C CA . GLY A 1 72 ? -23.085 -4.855 35.087 1.00 97.00 72 GLY A CA 1
ATOM 542 C C . GLY A 1 72 ? -24.588 -4.624 35.259 1.00 97.00 72 GLY A C 1
ATOM 543 O O . GLY A 1 72 ? -25.390 -5.122 34.470 1.00 97.00 72 GLY A O 1
ATOM 544 N N . LEU A 1 73 ? -24.978 -3.894 36.305 1.00 97.25 73 LEU A N 1
ATOM 545 C CA . LEU A 1 73 ? -26.371 -3.484 36.500 1.00 97.25 73 LEU A CA 1
ATOM 546 C C . LEU A 1 73 ? -26.672 -2.230 35.679 1.00 97.25 73 LEU A C 1
ATOM 548 O O . LEU A 1 73 ? -25.809 -1.374 35.511 1.00 97.25 73 LEU A O 1
ATOM 552 N N . ALA A 1 74 ? -27.907 -2.114 35.199 1.00 95.69 74 ALA A N 1
ATOM 553 C CA . ALA A 1 74 ? -28.351 -0.922 34.494 1.00 95.69 74 ALA A CA 1
ATOM 554 C C . ALA A 1 74 ? -28.516 0.278 35.459 1.00 95.69 74 ALA A C 1
ATOM 556 O O . ALA A 1 74 ? -29.019 0.086 36.571 1.00 95.69 74 ALA A O 1
ATOM 557 N N . PRO A 1 75 ? -28.175 1.511 35.030 1.00 95.94 75 PRO A N 1
ATOM 558 C CA . PRO A 1 75 ? -27.485 1.846 33.780 1.00 95.94 75 PRO A CA 1
ATOM 559 C C . PRO A 1 75 ? -25.994 1.470 33.830 1.00 95.94 75 PRO A C 1
ATOM 561 O O . PRO A 1 75 ? -25.317 1.725 34.824 1.00 95.94 75 PRO A O 1
ATOM 564 N N . LEU A 1 76 ? -25.485 0.898 32.734 1.00 97.00 76 LEU A N 1
ATOM 565 C CA . LEU A 1 76 ? -24.086 0.496 32.603 1.00 97.00 76 LEU A CA 1
ATOM 566 C C . LEU A 1 76 ? -23.386 1.379 31.570 1.00 97.00 76 LEU A C 1
ATOM 568 O O . LEU A 1 76 ? -23.748 1.366 30.398 1.00 97.00 76 LEU A O 1
ATOM 572 N N . ALA A 1 77 ? -22.370 2.121 32.002 1.00 97.12 77 ALA A N 1
ATOM 573 C CA . ALA A 1 77 ? -21.458 2.798 31.089 1.00 97.12 77 ALA A CA 1
ATOM 574 C C . ALA A 1 77 ? -20.394 1.802 30.602 1.00 97.12 77 ALA A C 1
ATOM 576 O O . ALA A 1 77 ? -19.771 1.126 31.424 1.00 97.12 77 ALA A O 1
ATOM 577 N N . VAL A 1 78 ? -20.189 1.725 29.286 1.00 97.56 78 VAL A N 1
ATOM 578 C CA . VAL A 1 78 ? -19.205 0.847 28.637 1.00 97.56 78 VAL A CA 1
ATOM 579 C C . VAL A 1 78 ? -18.284 1.693 27.769 1.00 97.56 78 VAL A C 1
ATOM 581 O O . VAL A 1 78 ? -18.747 2.529 26.997 1.00 97.56 78 VAL A O 1
ATOM 584 N N . THR A 1 79 ? -16.980 1.466 27.889 1.00 97.44 79 THR A N 1
ATOM 585 C CA . THR A 1 79 ? -15.962 2.073 27.032 1.00 97.44 79 THR A CA 1
ATOM 586 C C . THR A 1 79 ? -15.591 1.094 25.932 1.00 97.44 79 THR A C 1
ATOM 588 O O . THR A 1 79 ? -15.159 -0.023 26.228 1.00 97.44 79 THR A O 1
ATOM 591 N N . PHE A 1 80 ? -15.724 1.529 24.682 1.00 96.88 80 PHE A N 1
ATOM 592 C CA . PHE A 1 80 ? -15.230 0.821 23.506 1.00 96.88 80 PHE A CA 1
ATOM 593 C C . PHE A 1 80 ? -13.881 1.399 23.092 1.00 96.88 80 PHE A C 1
ATOM 595 O O . PHE A 1 80 ? -13.683 2.614 23.118 1.00 96.88 80 PHE A O 1
ATOM 602 N N . THR A 1 81 ? -12.966 0.519 22.707 1.00 96.50 81 THR A N 1
ATOM 603 C CA . THR A 1 81 ? -11.628 0.880 22.246 1.00 96.50 81 THR A CA 1
ATOM 604 C C . THR A 1 81 ? -11.414 0.247 20.885 1.00 96.50 81 THR A C 1
ATOM 606 O O . THR A 1 81 ? -11.484 -0.979 20.765 1.00 96.50 81 THR A O 1
ATOM 609 N N . ASP A 1 82 ? -11.153 1.082 19.881 1.00 96.38 82 ASP A N 1
ATOM 610 C CA . ASP A 1 82 ? -10.739 0.627 18.557 1.00 96.38 82 ASP A CA 1
ATOM 611 C C . ASP A 1 82 ? -9.440 -0.182 18.652 1.00 96.38 82 ASP A C 1
ATOM 613 O O . ASP A 1 82 ? -8.507 0.175 19.374 1.00 96.38 82 ASP A O 1
ATOM 617 N N . GLY A 1 83 ? -9.409 -1.296 17.938 1.00 96.25 83 GLY A N 1
ATOM 618 C CA . GLY A 1 83 ? -8.251 -2.164 17.773 1.00 96.25 83 GLY A CA 1
ATOM 619 C C . GLY A 1 83 ? -8.011 -2.512 16.309 1.00 96.25 83 GLY A C 1
ATOM 620 O O . GLY A 1 83 ? -7.366 -3.527 16.044 1.00 96.25 83 GLY A O 1
ATOM 621 N N . SER A 1 84 ? -8.586 -1.736 15.388 1.00 97.19 84 SER A N 1
ATOM 622 C CA . SER A 1 84 ? -8.468 -1.938 13.948 1.00 97.19 84 SER A CA 1
ATOM 623 C C . SER A 1 84 ? -7.030 -1.700 13.463 1.00 97.19 84 SER A C 1
ATOM 625 O O . SER A 1 84 ? -6.254 -0.985 14.098 1.00 97.19 84 SER A O 1
ATOM 627 N N . SER A 1 85 ? -6.659 -2.315 12.340 1.00 95.44 85 SER A N 1
ATOM 628 C CA . SER A 1 85 ? -5.328 -2.198 11.720 1.00 95.44 85 SER A CA 1
ATOM 629 C C . SER A 1 85 ? -5.410 -1.945 10.212 1.00 95.44 85 SER A C 1
ATOM 631 O O . SER A 1 85 ? -6.482 -2.083 9.626 1.00 95.44 85 SER A O 1
ATOM 633 N N . GLY A 1 86 ? -4.272 -1.639 9.585 1.00 94.00 86 GLY A N 1
ATOM 634 C CA . GLY A 1 86 ? -4.163 -1.317 8.157 1.00 94.00 86 GLY A CA 1
ATOM 635 C C . GLY A 1 86 ? -4.301 0.181 7.877 1.00 94.00 86 GLY A C 1
ATOM 636 O O . GLY A 1 86 ? -4.267 0.999 8.802 1.00 94.00 86 GLY A O 1
ATOM 637 N N . ASP A 1 87 ? -4.468 0.537 6.605 1.00 92.44 87 ASP A N 1
ATOM 638 C CA . ASP A 1 87 ? -4.678 1.923 6.183 1.00 92.44 87 ASP A CA 1
ATOM 639 C C . ASP A 1 87 ? -6.162 2.303 6.348 1.00 92.44 87 ASP A C 1
ATOM 641 O O . ASP A 1 87 ? -7.018 1.917 5.551 1.00 92.44 87 ASP A O 1
ATOM 645 N N . ILE A 1 88 ? -6.483 3.024 7.430 1.00 92.81 88 ILE A N 1
ATOM 646 C CA . ILE A 1 88 ? -7.860 3.362 7.831 1.00 92.81 88 ILE A CA 1
ATOM 647 C C . ILE A 1 88 ? -8.113 4.866 7.681 1.00 92.81 88 ILE A C 1
ATOM 649 O O . ILE A 1 88 ? -7.470 5.677 8.345 1.00 92.81 88 ILE A O 1
ATOM 653 N N . ASP A 1 89 ? -9.120 5.226 6.882 1.00 91.25 89 ASP A N 1
ATOM 654 C CA . ASP A 1 89 ? -9.538 6.623 6.691 1.00 91.25 89 ASP A CA 1
ATOM 655 C C . ASP A 1 89 ? -10.624 7.074 7.678 1.00 91.25 89 ASP A C 1
ATOM 657 O O . ASP A 1 89 ? -10.661 8.233 8.098 1.00 91.25 89 ASP A O 1
ATOM 661 N N . THR A 1 90 ? -11.560 6.183 8.020 1.00 91.44 90 THR A N 1
ATOM 662 C CA . THR A 1 90 ? -12.736 6.520 8.836 1.00 91.44 90 THR A CA 1
ATOM 663 C C . THR A 1 90 ? -13.176 5.357 9.717 1.00 91.44 90 THR A C 1
ATOM 665 O O . THR A 1 90 ? -12.949 4.193 9.392 1.00 91.44 90 THR A O 1
ATOM 668 N N . TRP A 1 91 ? -13.863 5.690 10.813 1.00 90.75 91 TRP A N 1
ATOM 669 C CA . TRP A 1 91 ? -14.524 4.739 11.705 1.00 90.75 91 TRP A CA 1
ATOM 670 C C . TRP A 1 91 ? -16.010 5.082 11.798 1.00 90.75 91 TRP A C 1
ATOM 672 O O . TRP A 1 91 ? -16.375 6.253 11.919 1.00 90.75 91 TRP A O 1
ATOM 682 N N . SER A 1 92 ? -16.859 4.059 11.787 1.00 90.94 92 SER A N 1
ATOM 683 C CA . SER A 1 92 ? -18.294 4.158 12.054 1.00 90.94 92 SER A CA 1
ATOM 684 C C . SER A 1 92 ? -18.648 3.125 13.120 1.00 90.94 92 SER A C 1
ATOM 686 O O . SER A 1 92 ? -18.156 1.996 13.082 1.00 90.94 92 SER A O 1
ATOM 688 N N . TRP A 1 93 ? -19.447 3.545 14.097 1.00 89.50 93 TRP A N 1
ATOM 689 C CA . TRP A 1 93 ? -19.887 2.718 15.212 1.00 89.50 93 TRP A CA 1
ATOM 690 C C . TRP A 1 93 ? -21.403 2.706 15.238 1.00 89.50 93 TRP A C 1
ATOM 692 O O . TRP A 1 93 ? -22.011 3.746 15.470 1.00 89.50 93 TRP A O 1
ATOM 702 N N . ASP A 1 94 ? -21.970 1.521 15.064 1.00 91.06 94 ASP A N 1
ATOM 703 C CA . ASP A 1 94 ? -23.401 1.278 15.161 1.00 91.06 94 ASP A CA 1
ATOM 704 C C . ASP A 1 94 ? -23.657 0.450 16.427 1.00 91.06 94 ASP A C 1
ATOM 706 O O . ASP A 1 94 ? -23.390 -0.755 16.479 1.00 91.06 94 ASP A O 1
ATOM 710 N N . PHE A 1 95 ? -24.087 1.124 17.496 1.00 89.62 95 PHE A N 1
ATOM 711 C CA . PHE A 1 95 ? -24.327 0.484 18.794 1.00 89.62 95 PHE A CA 1
ATOM 712 C C . PHE A 1 95 ? -25.690 -0.213 18.873 1.00 89.62 95 PHE A C 1
ATOM 714 O O . PHE A 1 95 ? -25.854 -1.112 19.701 1.00 89.62 95 PHE A O 1
ATOM 721 N N . ASP A 1 96 ? -26.635 0.174 18.013 1.00 89.50 96 ASP A N 1
ATOM 722 C CA . ASP A 1 96 ? -28.022 -0.303 18.027 1.00 89.50 96 ASP A CA 1
ATOM 723 C C . ASP A 1 96 ? -28.340 -1.245 16.845 1.00 89.50 96 ASP A C 1
ATOM 725 O O . ASP A 1 96 ? -29.445 -1.786 16.750 1.00 89.50 96 ASP A O 1
ATOM 729 N N . ASN A 1 97 ? -27.347 -1.509 15.990 1.00 83.69 97 ASN A N 1
ATOM 730 C CA . ASN A 1 97 ? -27.438 -2.292 14.761 1.00 83.69 97 ASN A CA 1
ATOM 731 C C . ASN A 1 97 ? -28.561 -1.782 13.833 1.00 83.69 97 ASN A C 1
ATOM 733 O O . ASN A 1 97 ? -29.338 -2.572 13.281 1.00 83.69 97 ASN A O 1
ATOM 737 N N . ASP A 1 98 ? -28.691 -0.463 13.700 1.00 88.88 98 ASP A N 1
ATOM 738 C CA . ASP A 1 98 ? -29.710 0.180 12.865 1.00 88.88 98 ASP A CA 1
ATOM 739 C C . ASP A 1 98 ? -29.189 0.656 11.497 1.00 88.88 98 ASP A C 1
ATOM 741 O O . ASP A 1 98 ? -29.977 1.066 10.638 1.00 88.88 98 ASP A O 1
ATOM 745 N N . GLY A 1 99 ? -27.888 0.496 11.248 1.00 77.06 99 GLY A N 1
ATOM 746 C CA . GLY A 1 99 ? -27.224 0.856 10.004 1.00 77.06 99 GLY A CA 1
ATOM 747 C C . GLY A 1 99 ? -26.867 2.337 9.887 1.00 77.06 99 GLY A C 1
ATOM 748 O O . GLY A 1 99 ? -26.640 2.789 8.758 1.00 77.06 99 GLY A O 1
ATOM 749 N N . THR A 1 100 ? -26.837 3.084 10.997 1.00 59.38 100 THR A N 1
ATOM 750 C CA . THR A 1 100 ? -26.406 4.492 11.039 1.00 59.38 100 THR A CA 1
ATOM 751 C C . THR A 1 100 ? -25.263 4.768 12.006 1.00 59.38 100 THR A C 1
ATOM 753 O O . THR A 1 100 ? -25.107 4.034 13.002 1.00 59.38 100 THR A O 1
#

pLDDT: mean 94.36, std 6.75, range [57.66, 98.44]

Mean predicted aligned error: 5.33 Å

Sequence (100 aa):
TGDIDTWSWDFDNDGTEDSTEQNPLYTYTTPGVYTVSLTVSGLGGSDTNTKTDYMTVYDPAVASFTATPLSGLAPLAVTFTDGSSGDIDTWSWDFDNDGT

Nearest PDB structures (foldseek):
  7biz-assembly1_A  TM=6.283E-01  e=1.642E-01  Bacteroides thetaiotaomicron
  7kwb-assembly1_A  TM=5.115E-01  e=6.577E-01  Bacteroides thetaiotaomicron
  4jzj-assembly1_C  TM=3.686E-01  e=7.043E+00  Homo sapiens

Foldseek 3Di:
DDDWDWKFKDWAPPP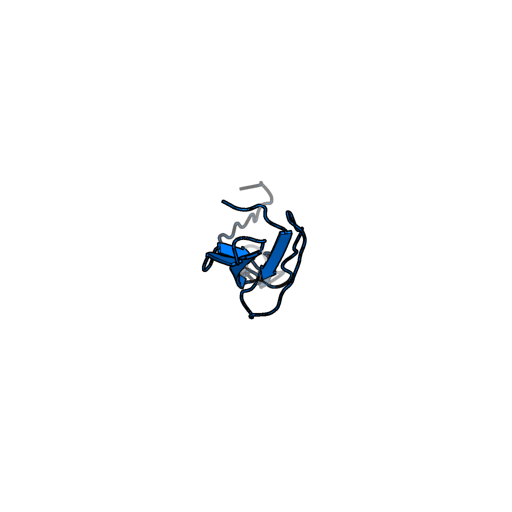DTPDTDPDDDDDDPDFDFGKIKMWTQDPVGIDMDIRGSPDGDWFDKDWDKDKPPPDDDPPDDMDIDTPIDIDDDDDDDDPPPPVD

Solvent-accessible surface area (backbone atoms only — not comparable to full-atom values): 6484 Å² total; per-residue (Å²): 134,62,66,77,75,47,38,39,28,18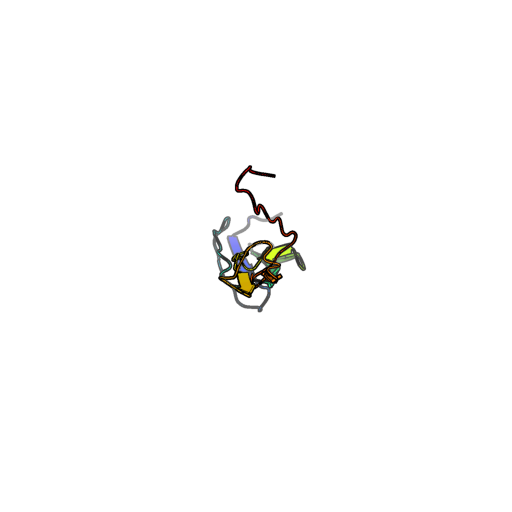,70,64,61,82,85,56,78,76,40,59,55,91,80,72,88,84,82,86,89,63,62,46,73,25,25,35,34,40,36,40,32,30,93,74,48,70,53,73,50,74,41,76,69,66,42,76,42,74,45,72,62,44,89,42,67,51,67,46,63,90,74,78,64,86,86,67,83,63,50,75,43,86,59,53,46,58,63,73,92,80,87,84,78,55,93,81,76,79,87,98

Secondary structure (DSSP, 8-state):
-PPP-EEEEESS-SSS--B--SS------S-EEEEEEEEEEETTEEEEEEEEEEEEEPPPPB--EEEE-S--SSS---EEEE--BSS-------SSSS--

Radius of gyration: 24.79 Å; Cα contacts (8 Å, |Δi|>4): 160; chains: 1; bounding box: 48×17×72 Å